Protein AF-A0A2J0LIC8-F1 (afdb_monomer_lite)

Foldseek 3Di:
DDPPPPPPPQPDADADVLNDWDWQAAPNFIKIKGWGQDDDPDSPNDDDSVRTKIFIDGPNHGPDIGPVVVVVVNCVRVDDD

Secondary structure (DSSP, 8-state):
----------------SSSEEEEEEETTEEEEEEEEE------SS---GGGEEEEEEETTEEEEEHHHHHHHHHHHHT---

Structure (mmCIF, N/CA/C/O backbone):
data_AF-A0A2J0LIC8-F1
#
_entry.id   AF-A0A2J0LIC8-F1
#
loop_
_atom_site.group_PDB
_atom_site.id
_atom_site.type_symbol
_atom_site.label_atom_id
_atom_site.label_alt_id
_atom_site.label_comp_id
_atom_site.label_asym_id
_atom_site.label_entity_id
_atom_site.label_seq_id
_atom_site.pdbx_PDB_ins_code
_atom_site.Cartn_x
_atom_site.Cartn_y
_atom_site.Cartn_z
_atom_site.occupancy
_atom_site.B_iso_or_equiv
_atom_site.auth_seq_id
_atom_site.auth_comp_id
_atom_site.auth_asym_id
_atom_site.auth_atom_id
_atom_site.pdbx_PDB_model_num
ATOM 1 N N . TYR A 1 1 ? 31.650 -4.588 -43.309 1.00 41.16 1 TYR A N 1
ATOM 2 C CA . TYR A 1 1 ? 30.677 -5.284 -42.448 1.00 41.16 1 TYR A CA 1
ATOM 3 C C . TYR A 1 1 ? 31.225 -5.315 -41.030 1.00 41.16 1 TYR A C 1
ATOM 5 O O . TYR A 1 1 ? 32.236 -5.965 -40.805 1.00 41.16 1 TYR A O 1
ATOM 13 N N . ARG A 1 2 ? 30.627 -4.567 -40.099 1.00 41.66 2 ARG A N 1
ATOM 14 C CA . ARG A 1 2 ? 30.879 -4.710 -38.661 1.00 41.66 2 ARG A CA 1
ATOM 15 C C . ARG A 1 2 ? 29.503 -4.822 -38.018 1.00 41.66 2 ARG A C 1
ATOM 17 O O . ARG A 1 2 ? 28.799 -3.829 -37.893 1.00 41.66 2 ARG A O 1
ATOM 24 N N . ASP A 1 3 ? 29.102 -6.058 -37.759 1.00 47.09 3 ASP A N 1
ATOM 25 C CA . ASP A 1 3 ? 27.855 -6.391 -37.080 1.00 47.09 3 ASP A CA 1
ATOM 26 C C . ASP A 1 3 ? 28.090 -6.064 -35.595 1.00 47.09 3 ASP A C 1
ATOM 28 O O . ASP A 1 3 ? 28.615 -6.884 -34.844 1.00 47.09 3 ASP A O 1
ATOM 32 N N . ILE A 1 4 ? 27.834 -4.814 -35.188 1.00 53.00 4 ILE A N 1
ATOM 33 C CA . ILE A 1 4 ? 27.752 -4.456 -33.767 1.00 53.00 4 ILE A CA 1
ATOM 34 C C . ILE A 1 4 ? 26.408 -5.007 -33.306 1.00 53.00 4 ILE A C 1
ATOM 36 O O . ILE A 1 4 ? 25.405 -4.300 -33.252 1.00 53.00 4 ILE A O 1
ATOM 40 N N . ARG A 1 5 ? 26.370 -6.315 -33.055 1.00 52.59 5 ARG A N 1
ATOM 41 C CA . ARG A 1 5 ? 25.290 -6.902 -32.279 1.00 52.59 5 ARG A CA 1
ATOM 42 C C . ARG A 1 5 ? 25.479 -6.362 -30.880 1.00 52.59 5 ARG A C 1
ATOM 44 O O . ARG A 1 5 ? 26.355 -6.820 -30.153 1.00 52.59 5 ARG A O 1
ATOM 51 N N . ASP A 1 6 ? 24.705 -5.334 -30.570 1.00 55.66 6 ASP A N 1
ATOM 52 C CA . ASP A 1 6 ? 24.353 -4.994 -29.208 1.00 55.66 6 ASP A CA 1
ATOM 53 C C . ASP A 1 6 ? 23.910 -6.300 -28.543 1.00 55.66 6 ASP A C 1
ATOM 55 O O . ASP A 1 6 ? 22.832 -6.831 -28.813 1.00 55.66 6 ASP A O 1
ATOM 59 N N . SER A 1 7 ? 24.809 -6.914 -27.776 1.00 53.38 7 SER A N 1
ATOM 60 C CA . SER A 1 7 ? 24.566 -8.178 -27.091 1.00 53.38 7 SER A CA 1
ATOM 61 C C . SER A 1 7 ? 23.729 -7.938 -25.840 1.00 53.38 7 SER A C 1
ATOM 63 O O . SER A 1 7 ? 23.953 -8.612 -24.836 1.00 53.38 7 SER A O 1
ATOM 65 N N . GLY A 1 8 ? 22.830 -6.946 -25.884 1.00 55.47 8 GLY A N 1
ATOM 66 C CA . GLY A 1 8 ? 21.886 -6.582 -24.843 1.00 55.47 8 GLY A CA 1
ATOM 67 C C . GLY A 1 8 ? 20.998 -7.776 -24.553 1.00 55.47 8 GLY A C 1
ATOM 68 O O . GLY A 1 8 ? 19.901 -7.911 -25.095 1.00 55.47 8 GLY A O 1
ATOM 69 N N . ALA A 1 9 ? 21.525 -8.691 -23.745 1.00 63.56 9 ALA A N 1
ATOM 70 C CA . ALA A 1 9 ? 20.815 -9.831 -23.232 1.00 63.56 9 ALA A CA 1
ATOM 71 C C . ALA A 1 9 ? 19.608 -9.258 -22.501 1.00 63.56 9 ALA A C 1
ATOM 73 O O . ALA A 1 9 ? 19.744 -8.598 -21.472 1.00 63.56 9 ALA A O 1
ATOM 74 N N . ARG A 1 10 ? 18.423 -9.438 -23.086 1.00 60.41 10 ARG A N 1
ATOM 75 C CA . ARG A 1 10 ? 17.178 -9.125 -22.400 1.00 60.41 10 ARG A CA 1
ATOM 76 C C . ARG A 1 10 ? 17.132 -10.037 -21.186 1.00 60.41 10 ARG A C 1
ATOM 78 O O . ARG A 1 10 ? 16.968 -11.245 -21.333 1.00 60.41 10 ARG A O 1
ATOM 85 N N . GLN A 1 11 ? 17.340 -9.465 -20.009 1.00 67.38 11 GLN A N 1
ATOM 86 C CA . GLN A 1 11 ? 17.133 -10.184 -18.769 1.00 67.38 11 GLN A CA 1
ATOM 87 C C . GLN A 1 11 ? 15.624 -10.322 -18.582 1.00 67.38 11 GLN A C 1
ATOM 89 O O . GLN A 1 11 ? 14.922 -9.348 -18.315 1.00 67.38 11 GLN A O 1
ATOM 94 N N . GLU A 1 12 ? 15.112 -11.530 -18.788 1.00 69.56 12 GLU A N 1
ATOM 95 C CA . GLU A 1 12 ? 13.734 -11.840 -18.438 1.00 69.56 12 GLU A CA 1
ATOM 96 C C . GLU A 1 12 ? 13.614 -11.859 -16.913 1.00 69.56 12 GLU A C 1
ATOM 98 O O . GLU A 1 12 ? 14.316 -12.606 -16.230 1.00 69.56 12 GLU A O 1
ATOM 103 N N . ILE A 1 13 ? 12.726 -11.024 -16.376 1.00 71.06 13 ILE A N 1
ATOM 104 C CA . ILE A 1 13 ? 12.395 -11.017 -14.952 1.00 71.06 13 ILE A CA 1
ATOM 105 C C . ILE A 1 13 ? 11.043 -11.712 -14.806 1.00 71.06 13 ILE A C 1
ATOM 107 O O . ILE A 1 13 ? 10.006 -11.173 -15.196 1.00 71.06 13 ILE A O 1
ATOM 111 N N . LEU A 1 14 ? 11.048 -12.925 -14.247 1.00 74.38 14 LEU A N 1
ATOM 112 C CA . LEU A 1 14 ? 9.813 -13.582 -13.829 1.00 74.38 14 LEU A CA 1
ATOM 113 C C . LEU A 1 14 ? 9.353 -12.950 -12.517 1.00 74.38 14 LEU A C 1
ATOM 115 O O . LEU A 1 14 ? 10.006 -13.089 -11.484 1.00 74.38 14 LEU A O 1
ATOM 119 N N . MET A 1 15 ? 8.208 -12.279 -12.559 1.00 76.56 15 MET A N 1
ATOM 120 C CA . MET A 1 15 ? 7.736 -11.468 -11.448 1.00 76.56 15 MET A CA 1
ATOM 121 C C . MET A 1 15 ? 6.325 -11.875 -11.039 1.00 76.56 15 MET A C 1
ATOM 123 O O . MET A 1 15 ? 5.447 -12.076 -11.879 1.00 76.56 15 MET A O 1
ATOM 127 N N . LYS A 1 16 ? 6.105 -12.002 -9.731 1.00 84.19 16 LYS A N 1
ATOM 128 C CA . LYS A 1 16 ? 4.770 -12.226 -9.173 1.00 84.19 16 LYS A CA 1
ATOM 129 C C . LYS A 1 16 ? 4.026 -10.897 -9.128 1.00 84.19 16 LYS A C 1
ATOM 131 O O . LYS A 1 16 ? 4.635 -9.862 -8.868 1.00 84.19 16 LYS A O 1
ATOM 136 N N . ASN A 1 17 ? 2.722 -10.933 -9.384 1.00 81.31 17 ASN A N 1
ATOM 137 C CA . ASN A 1 17 ? 1.869 -9.762 -9.268 1.00 81.31 17 ASN A CA 1
ATOM 138 C C . ASN A 1 17 ? 0.583 -10.129 -8.503 1.00 81.31 17 ASN A C 1
ATOM 140 O O . ASN A 1 17 ? -0.189 -10.937 -9.024 1.00 81.31 17 ASN A O 1
ATOM 144 N N . PRO A 1 18 ? 0.350 -9.602 -7.285 1.00 94.12 18 PRO A N 1
ATOM 145 C CA . PRO A 1 18 ? 1.163 -8.610 -6.568 1.00 94.12 18 PRO A CA 1
ATOM 146 C C . PRO A 1 18 ? 2.575 -9.117 -6.232 1.00 94.12 18 PRO A C 1
ATOM 148 O O . PRO A 1 18 ? 2.793 -10.314 -6.043 1.00 94.12 18 PRO A O 1
ATOM 151 N N . TYR A 1 19 ? 3.541 -8.197 -6.189 1.00 94.38 19 TYR A N 1
ATOM 152 C CA . TYR A 1 19 ? 4.943 -8.510 -5.890 1.00 94.38 19 TYR A CA 1
ATOM 153 C C . TYR A 1 19 ? 5.130 -8.859 -4.413 1.00 94.38 19 TYR A C 1
ATOM 155 O O . TYR A 1 19 ? 5.832 -9.808 -4.061 1.00 94.38 19 TYR A O 1
ATOM 163 N N . ARG A 1 20 ? 4.446 -8.108 -3.546 1.00 95.81 20 ARG A N 1
ATOM 164 C CA . ARG A 1 20 ? 4.434 -8.280 -2.093 1.00 95.81 20 ARG A CA 1
ATOM 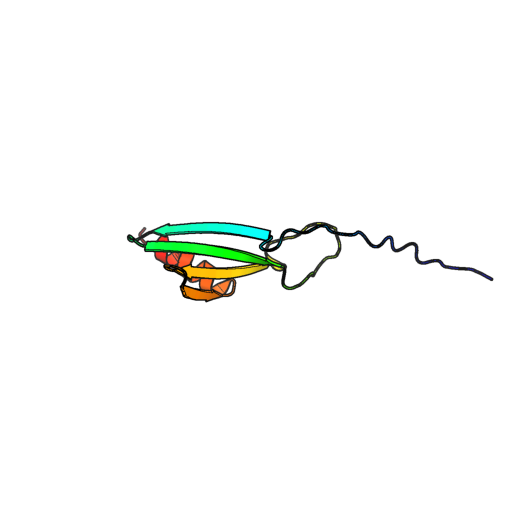165 C C . ARG A 1 20 ? 3.031 -7.997 -1.567 1.00 95.81 20 ARG A C 1
ATOM 167 O O . ARG A 1 20 ? 2.308 -7.187 -2.141 1.00 95.81 20 ARG A O 1
ATOM 174 N N . ALA A 1 21 ? 2.676 -8.632 -0.459 1.00 97.12 21 ALA A N 1
ATOM 175 C CA . ALA A 1 21 ? 1.486 -8.309 0.316 1.00 97.12 21 ALA A CA 1
ATOM 176 C C . ALA A 1 21 ? 1.863 -8.169 1.797 1.00 97.12 21 ALA A C 1
ATOM 178 O O . ALA A 1 21 ? 2.765 -8.865 2.266 1.00 97.12 21 ALA A O 1
ATOM 179 N N . GLU A 1 22 ? 1.184 -7.289 2.528 1.00 97.50 22 GLU A N 1
ATOM 180 C CA . GLU A 1 22 ? 1.277 -7.204 3.989 1.00 97.50 22 GLU A CA 1
ATOM 181 C C . GLU A 1 22 ? -0.068 -6.824 4.617 1.00 97.50 22 GLU A C 1
ATOM 183 O O . GLU A 1 22 ? -1.009 -6.425 3.931 1.00 97.50 22 GLU A O 1
ATOM 188 N N . THR A 1 23 ? -0.159 -6.940 5.941 1.00 97.75 23 THR A N 1
ATOM 189 C CA . THR A 1 23 ? -1.315 -6.467 6.705 1.00 97.75 23 THR A CA 1
ATOM 190 C C . THR A 1 23 ? -0.861 -5.427 7.716 1.00 97.75 23 THR A C 1
ATOM 192 O O . THR A 1 23 ? -0.068 -5.738 8.605 1.00 97.75 23 THR A O 1
ATOM 195 N N . LEU A 1 24 ? -1.397 -4.211 7.621 1.00 96.94 24 LEU A N 1
ATOM 196 C CA . LEU A 1 24 ? -1.227 -3.185 8.645 1.00 96.94 24 LEU A CA 1
ATOM 197 C C . LEU A 1 24 ? -2.336 -3.332 9.689 1.00 96.94 24 LEU A C 1
ATOM 199 O O . LEU A 1 24 ? -3.508 -3.457 9.342 1.00 96.94 24 LEU A O 1
ATOM 203 N N . ARG A 1 25 ? -1.979 -3.327 10.975 1.00 95.31 25 ARG A N 1
ATOM 204 C CA . ARG A 1 25 ? -2.928 -3.434 12.092 1.00 95.31 25 ARG A CA 1
ATOM 205 C C . ARG A 1 25 ? -2.648 -2.340 13.112 1.00 95.31 25 ARG A C 1
ATOM 207 O O . ARG A 1 25 ? -1.487 -2.065 13.400 1.00 95.31 25 ARG A O 1
ATOM 214 N N . GLY A 1 26 ? -3.697 -1.751 13.672 1.00 93.19 26 GLY A N 1
ATOM 215 C CA . GLY A 1 26 ? -3.589 -0.718 14.704 1.00 93.19 26 GLY A CA 1
ATOM 216 C C . GLY A 1 26 ? -4.943 -0.086 15.000 1.00 93.19 26 GLY A C 1
ATOM 217 O O . GLY A 1 26 ? -5.829 -0.118 14.154 1.00 93.19 26 GLY A O 1
ATOM 218 N N . LEU A 1 27 ? -5.125 0.459 16.207 1.00 90.38 27 LEU A N 1
ATOM 219 C CA . LEU A 1 27 ? -6.362 1.152 16.613 1.00 90.38 27 LEU A CA 1
ATOM 220 C C . LEU A 1 27 ? -7.658 0.330 16.416 1.00 90.38 27 LEU A C 1
ATOM 222 O O . LEU A 1 27 ? -8.720 0.890 16.169 1.00 90.38 27 LEU A O 1
ATOM 226 N N . GLY A 1 28 ? -7.578 -1.002 16.514 1.00 93.12 28 GLY A N 1
ATOM 227 C CA . GLY A 1 28 ? -8.719 -1.897 16.275 1.00 93.12 28 GLY A CA 1
ATOM 228 C C . GLY A 1 28 ? -9.062 -2.126 14.797 1.00 93.12 28 GLY A C 1
ATOM 229 O O . GLY A 1 28 ? -10.028 -2.823 14.510 1.00 93.12 28 GLY A O 1
ATOM 230 N N . GLU A 1 29 ? -8.267 -1.596 13.869 1.00 94.31 29 GLU A N 1
ATOM 231 C CA . GLU A 1 29 ? -8.444 -1.762 12.427 1.00 94.31 29 GLU A CA 1
ATOM 232 C C . GLU A 1 29 ? -7.387 -2.702 11.821 1.00 94.31 29 GLU A C 1
ATOM 234 O O . GLU A 1 29 ? -6.278 -2.862 12.351 1.00 94.31 29 GLU A O 1
ATOM 239 N N . ALA A 1 30 ? -7.717 -3.299 10.672 1.00 96.44 30 ALA A N 1
ATOM 240 C CA . ALA A 1 30 ? -6.803 -4.095 9.862 1.00 96.44 30 ALA A CA 1
ATOM 241 C C . ALA A 1 30 ? -6.943 -3.725 8.380 1.00 96.44 30 ALA A C 1
ATOM 243 O O . ALA A 1 30 ? -8.047 -3.653 7.853 1.00 96.44 30 ALA A O 1
ATOM 244 N N . TYR A 1 31 ? -5.810 -3.519 7.714 1.00 98.44 31 TYR A N 1
ATOM 245 C CA . TYR A 1 31 ? -5.738 -3.135 6.310 1.00 98.44 31 TYR A CA 1
ATOM 246 C C . TYR A 1 31 ? -4.851 -4.120 5.553 1.00 98.44 31 TYR A C 1
ATOM 248 O O . TYR A 1 31 ? -3.728 -4.394 5.979 1.00 98.44 31 TYR A O 1
ATOM 256 N N . GLU A 1 32 ? -5.331 -4.634 4.426 1.00 98.44 32 GLU A N 1
ATOM 257 C CA . GLU A 1 32 ? -4.519 -5.395 3.476 1.00 98.44 32 GLU A CA 1
ATOM 258 C C . GLU A 1 32 ? -3.807 -4.420 2.536 1.00 98.44 32 GLU A C 1
ATOM 260 O O . GLU A 1 32 ? -4.416 -3.486 2.020 1.00 98.44 32 GLU A O 1
ATOM 265 N N . VAL A 1 33 ? -2.514 -4.626 2.307 1.00 98.50 33 VAL A N 1
ATOM 266 C CA . VAL A 1 33 ? -1.725 -3.816 1.378 1.00 98.50 33 VAL A CA 1
ATOM 267 C C . VAL A 1 33 ? -1.097 -4.729 0.340 1.00 98.50 33 VAL A C 1
ATOM 269 O O . VAL A 1 33 ? -0.323 -5.625 0.677 1.00 98.50 33 VAL A O 1
ATOM 272 N N . LEU A 1 34 ? -1.401 -4.472 -0.929 1.00 98.38 34 LEU A N 1
ATOM 273 C CA . LEU A 1 34 ? -0.840 -5.170 -2.079 1.00 98.38 34 LEU A CA 1
ATOM 274 C C . LEU A 1 34 ? 0.113 -4.236 -2.826 1.00 98.38 34 LEU A C 1
ATOM 276 O O . LEU A 1 34 ? -0.279 -3.151 -3.251 1.00 98.38 34 LEU A O 1
ATOM 280 N N . PHE A 1 35 ? 1.365 -4.651 -3.002 1.00 97.50 35 PHE A N 1
ATOM 281 C CA . PHE A 1 35 ? 2.378 -3.880 -3.718 1.00 97.50 35 PHE A CA 1
ATOM 282 C C . PHE A 1 35 ? 2.505 -4.397 -5.151 1.00 97.50 35 PHE A C 1
ATOM 284 O O . PHE A 1 35 ? 2.985 -5.509 -5.384 1.00 97.50 35 PHE A O 1
ATOM 291 N N . TYR A 1 36 ? 2.074 -3.580 -6.108 1.00 96.00 36 TYR A N 1
ATOM 292 C CA . TYR A 1 36 ? 2.130 -3.880 -7.538 1.00 96.00 36 TYR A CA 1
ATOM 293 C C . TYR A 1 36 ? 3.353 -3.229 -8.165 1.00 96.00 36 TYR A C 1
ATOM 295 O O . TYR A 1 36 ? 3.649 -2.079 -7.854 1.00 96.00 36 TYR A O 1
ATOM 303 N N . VAL A 1 37 ? 4.017 -3.916 -9.091 1.00 92.94 37 VAL A N 1
ATOM 304 C CA . VAL A 1 37 ? 5.035 -3.270 -9.929 1.00 92.94 37 VAL A CA 1
ATOM 305 C C . VAL A 1 37 ? 4.331 -2.436 -10.984 1.00 92.94 37 VAL A C 1
ATOM 307 O O . VAL A 1 37 ? 3.497 -2.952 -11.730 1.00 92.94 37 VAL A O 1
ATOM 310 N N . THR A 1 38 ? 4.638 -1.145 -11.031 1.00 90.81 38 THR A N 1
ATOM 311 C CA . THR A 1 38 ? 3.961 -0.201 -11.933 1.00 90.81 38 THR A CA 1
ATOM 312 C C . THR A 1 38 ? 4.916 0.557 -12.835 1.00 90.81 38 THR A C 1
ATOM 314 O O . THR A 1 38 ? 4.484 1.048 -13.877 1.00 90.81 38 THR A O 1
ATOM 317 N N . ASN A 1 39 ? 6.199 0.640 -12.481 1.00 85.75 39 ASN A N 1
ATOM 318 C CA . ASN A 1 39 ? 7.196 1.302 -13.307 1.00 85.75 39 ASN A CA 1
ATOM 319 C C . ASN A 1 39 ? 8.584 0.702 -13.079 1.00 85.75 39 ASN A C 1
ATOM 321 O O . ASN A 1 39 ? 9.096 0.791 -11.970 1.00 85.75 39 ASN A O 1
ATOM 325 N N . ILE A 1 40 ? 9.195 0.146 -14.126 1.00 83.38 40 ILE A N 1
ATOM 326 C CA . ILE A 1 40 ? 10.586 -0.318 -14.076 1.00 83.38 40 ILE A CA 1
ATOM 327 C C . ILE A 1 40 ? 11.475 0.896 -14.328 1.00 83.38 40 ILE A C 1
ATOM 329 O O . ILE A 1 40 ? 11.440 1.479 -15.414 1.00 83.38 40 ILE A O 1
ATOM 333 N N . LYS A 1 41 ? 12.249 1.293 -13.321 1.00 81.81 41 LYS A N 1
ATOM 334 C CA . LYS A 1 41 ? 13.162 2.438 -13.405 1.00 81.81 41 LYS A CA 1
ATOM 335 C C . LYS A 1 41 ? 14.574 1.996 -13.740 1.00 81.81 41 LYS A C 1
ATOM 337 O O . LYS A 1 41 ? 15.232 2.673 -14.526 1.00 81.81 41 LYS A O 1
ATOM 342 N N . ASN A 1 42 ? 15.009 0.863 -13.191 1.00 76.75 42 ASN A N 1
ATOM 343 C CA . ASN A 1 42 ? 16.333 0.309 -13.435 1.00 76.75 42 ASN A CA 1
ATOM 344 C C . ASN A 1 42 ? 16.197 -1.151 -13.886 1.00 76.75 42 ASN A C 1
ATOM 346 O O . ASN A 1 42 ? 15.763 -1.997 -13.114 1.00 76.75 42 ASN A O 1
ATOM 350 N N . PRO A 1 43 ? 16.578 -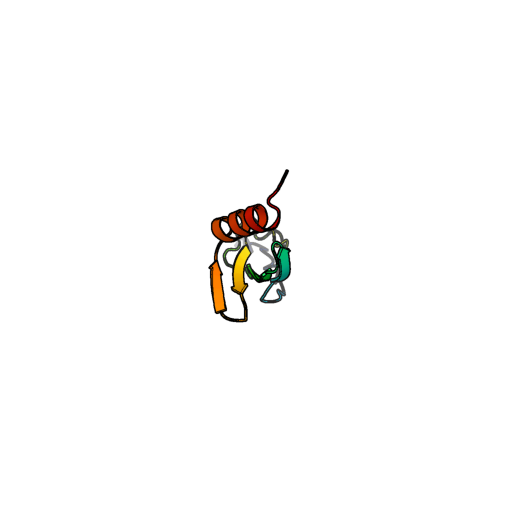1.499 -15.126 1.00 71.88 43 PRO A N 1
ATOM 351 C CA . PRO A 1 43 ? 16.584 -2.884 -15.582 1.00 71.88 43 PRO A CA 1
ATOM 352 C C . PRO A 1 43 ? 17.853 -3.605 -15.093 1.00 71.88 43 PRO A C 1
ATOM 354 O O . PRO A 1 43 ? 18.615 -4.142 -15.893 1.00 71.88 43 PRO A O 1
ATOM 357 N N . ASP A 1 44 ? 18.113 -3.576 -13.785 1.00 78.38 44 ASP A N 1
ATOM 358 C CA . ASP A 1 44 ? 19.268 -4.223 -13.143 1.00 78.38 44 ASP A CA 1
ATOM 359 C C . ASP A 1 44 ? 18.938 -5.620 -12.580 1.00 78.38 44 ASP A C 1
ATOM 361 O O . ASP A 1 44 ? 19.811 -6.315 -12.058 1.00 78.38 44 ASP A O 1
ATOM 365 N N . GLY A 1 45 ? 17.683 -6.053 -12.734 1.00 76.81 45 GLY A N 1
ATOM 366 C CA . GLY A 1 45 ? 17.197 -7.350 -12.273 1.00 76.81 45 GLY A CA 1
ATOM 367 C C . GLY A 1 45 ? 16.658 -7.351 -10.842 1.00 76.81 45 GLY A C 1
ATOM 368 O O . GLY A 1 45 ? 16.220 -8.409 -10.386 1.00 76.81 45 GLY A O 1
ATOM 369 N N . ALA A 1 46 ? 16.654 -6.212 -10.142 1.00 84.06 46 ALA A N 1
ATOM 370 C CA . ALA A 1 46 ? 16.098 -6.075 -8.801 1.00 84.06 46 ALA A CA 1
ATOM 371 C C . ALA A 1 46 ? 14.835 -5.205 -8.811 1.00 84.06 46 ALA A C 1
ATOM 373 O O . ALA A 1 46 ? 14.820 -4.140 -9.409 1.00 84.06 46 ALA A O 1
ATOM 374 N N . ILE A 1 47 ? 13.787 -5.650 -8.108 1.00 88.06 47 ILE A N 1
ATOM 375 C CA . ILE A 1 47 ? 12.580 -4.844 -7.892 1.00 88.06 47 ILE A CA 1
ATOM 376 C C . ILE A 1 47 ? 12.651 -4.182 -6.522 1.00 88.06 47 ILE A C 1
ATOM 378 O O . ILE A 1 47 ? 12.656 -4.871 -5.492 1.00 88.06 47 ILE A O 1
ATOM 382 N N . THR A 1 48 ? 12.676 -2.853 -6.514 1.00 91.06 48 THR A N 1
ATOM 383 C CA . THR A 1 48 ? 12.763 -2.014 -5.310 1.00 91.06 48 THR A CA 1
ATOM 384 C C . THR A 1 48 ? 11.486 -1.207 -5.081 1.00 91.06 48 THR A C 1
ATOM 386 O O . THR A 1 48 ? 10.622 -1.103 -5.947 1.00 91.06 48 THR A O 1
ATOM 389 N N . ASP A 1 49 ? 11.324 -0.643 -3.879 1.00 92.81 49 ASP A N 1
ATOM 390 C CA . ASP A 1 49 ? 10.086 0.051 -3.488 1.00 92.81 49 ASP A CA 1
ATOM 391 C C . ASP A 1 49 ? 9.728 1.230 -4.418 1.00 92.81 49 ASP A C 1
ATOM 393 O O . ASP A 1 49 ? 8.553 1.527 -4.629 1.00 92.81 49 ASP A O 1
ATOM 397 N N . ASP A 1 50 ? 10.709 1.875 -5.048 1.00 92.69 50 ASP A N 1
ATOM 398 C CA . ASP A 1 50 ? 10.477 2.977 -5.982 1.00 92.69 50 ASP A CA 1
ATOM 399 C C . ASP A 1 50 ? 9.875 2.544 -7.334 1.00 92.69 50 ASP A C 1
ATOM 401 O O . ASP A 1 50 ? 9.453 3.410 -8.110 1.00 92.69 50 ASP A O 1
ATOM 405 N N . GLU A 1 51 ? 9.798 1.236 -7.587 1.00 93.12 51 GLU A N 1
ATOM 406 C CA . GLU A 1 51 ? 9.134 0.598 -8.732 1.00 93.12 51 GLU A CA 1
ATOM 407 C C . GLU A 1 51 ? 7.742 0.045 -8.380 1.00 93.12 51 GLU A C 1
ATOM 409 O O . GLU A 1 51 ? 6.985 -0.401 -9.254 1.00 93.12 51 GLU A O 1
ATOM 414 N N . LEU A 1 52 ? 7.385 0.090 -7.092 1.00 95.12 52 LEU A N 1
ATOM 415 C CA . LEU A 1 52 ? 6.126 -0.418 -6.568 1.00 95.12 52 LEU A CA 1
ATOM 416 C C . LEU A 1 52 ? 5.096 0.698 -6.379 1.00 95.12 52 LEU A C 1
ATOM 418 O O . LEU A 1 52 ? 5.402 1.861 -6.120 1.00 95.12 52 LEU A O 1
ATOM 422 N N . THR A 1 53 ? 3.824 0.325 -6.454 1.00 97.31 53 THR A N 1
ATOM 423 C CA . THR A 1 53 ? 2.692 1.131 -6.003 1.00 97.31 53 THR A CA 1
ATOM 424 C C . THR A 1 53 ? 1.857 0.305 -5.030 1.00 97.31 53 THR A C 1
ATOM 426 O O . THR A 1 53 ? 1.321 -0.735 -5.428 1.00 97.31 53 THR A O 1
ATOM 429 N N . PRO A 1 54 ? 1.728 0.735 -3.763 1.00 98.31 54 PRO A N 1
ATOM 430 C CA . PRO A 1 54 ? 0.843 0.079 -2.814 1.00 98.31 54 PRO A CA 1
ATOM 431 C C . PRO A 1 54 ? -0.624 0.383 -3.141 1.00 98.31 54 PRO A C 1
ATOM 433 O O . PRO A 1 54 ? -0.985 1.505 -3.507 1.00 98.31 54 PRO A O 1
ATOM 436 N N . VAL A 1 55 ? -1.475 -0.624 -2.981 1.00 98.56 55 VAL A N 1
ATOM 437 C CA . VAL A 1 55 ? -2.936 -0.539 -3.044 1.00 98.56 55 VAL A CA 1
ATOM 438 C C . VAL A 1 55 ? -3.470 -1.095 -1.734 1.00 98.56 55 VAL A C 1
ATOM 440 O O . VAL A 1 55 ? -3.128 -2.212 -1.351 1.00 98.56 55 VAL A O 1
ATOM 443 N N . VAL A 1 56 ? -4.264 -0.294 -1.031 1.00 98.69 56 VAL A N 1
ATOM 444 C CA . VAL A 1 56 ? -4.696 -0.580 0.334 1.00 98.69 56 VAL A CA 1
ATOM 445 C C . VAL A 1 56 ? -6.183 -0.890 0.365 1.00 98.69 56 VAL A C 1
ATOM 447 O O . VAL A 1 56 ? -6.996 -0.107 -0.132 1.00 98.69 56 VAL A O 1
ATOM 450 N N . PHE A 1 57 ? -6.535 -1.988 1.024 1.00 98.56 57 PHE A N 1
ATOM 451 C CA . PHE A 1 57 ? -7.901 -2.434 1.243 1.00 98.56 57 PHE A CA 1
ATOM 452 C C . PHE A 1 57 ? -8.247 -2.451 2.735 1.00 98.56 57 PHE A C 1
ATOM 454 O O . PHE A 1 57 ? -7.415 -2.805 3.569 1.00 98.56 57 PHE A O 1
ATOM 461 N N . ASN A 1 58 ? -9.486 -2.092 3.063 1.00 97.44 58 ASN A N 1
ATOM 462 C CA . ASN A 1 58 ? -10.104 -2.290 4.375 1.00 97.44 58 ASN A CA 1
ATOM 463 C C . ASN A 1 58 ? -11.401 -3.075 4.159 1.00 97.44 58 ASN A C 1
ATOM 465 O O . ASN A 1 58 ? -12.232 -2.649 3.358 1.00 97.44 58 ASN A O 1
ATOM 469 N N . ASP A 1 59 ? -11.532 -4.243 4.790 1.00 95.69 59 ASP A N 1
ATOM 470 C CA . ASP A 1 59 ? -12.670 -5.156 4.608 1.00 95.69 59 ASP A CA 1
ATOM 471 C C . ASP A 1 59 ? -13.019 -5.424 3.127 1.00 95.69 59 ASP A C 1
ATOM 473 O O . ASP A 1 59 ? -14.176 -5.433 2.709 1.00 95.69 59 ASP A O 1
ATOM 477 N N . GLY A 1 60 ? -11.985 -5.616 2.300 1.00 96.19 60 GLY A N 1
ATOM 478 C CA . GLY A 1 60 ? -12.116 -5.876 0.861 1.00 96.19 60 GLY A CA 1
ATOM 479 C C . GLY A 1 60 ? -12.466 -4.650 0.006 1.00 96.19 60 GLY A C 1
ATOM 480 O O . GLY A 1 60 ? -12.554 -4.765 -1.216 1.00 96.19 60 GLY A O 1
ATOM 481 N N . LEU A 1 61 ? -12.633 -3.470 0.608 1.00 97.75 61 LEU A N 1
ATOM 482 C CA . LEU A 1 61 ? -12.906 -2.214 -0.089 1.00 97.75 61 LEU A CA 1
ATOM 483 C C . LEU A 1 61 ? -11.624 -1.407 -0.286 1.00 97.75 61 LEU A C 1
ATOM 485 O O . LEU A 1 61 ? -10.795 -1.323 0.617 1.00 97.75 61 LEU A O 1
ATOM 489 N N . LEU A 1 62 ? -11.475 -0.769 -1.450 1.00 98.12 62 LEU A N 1
ATOM 490 C CA . LEU A 1 62 ? -10.340 0.111 -1.734 1.00 98.12 62 LEU A CA 1
ATOM 491 C C . LEU A 1 62 ? -10.362 1.320 -0.786 1.00 98.12 62 LEU A C 1
ATOM 493 O O . LEU A 1 62 ? -11.210 2.200 -0.915 1.00 98.12 62 LEU A O 1
ATOM 497 N N . ALA A 1 63 ? -9.400 1.372 0.130 1.00 98.00 63 ALA A N 1
ATOM 498 C CA 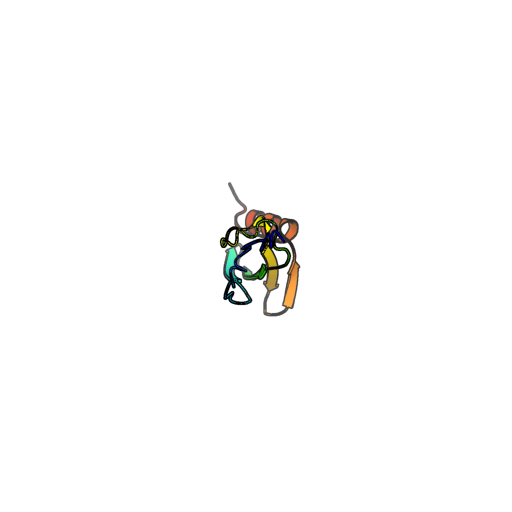. ALA A 1 63 ? -9.225 2.477 1.066 1.00 98.00 63 ALA A CA 1
ATOM 499 C C . ALA A 1 63 ? -8.349 3.587 0.467 1.00 98.00 63 ALA A C 1
ATOM 501 O O . ALA A 1 63 ? -8.584 4.770 0.706 1.00 98.00 63 ALA A O 1
ATOM 502 N N . GLY A 1 64 ? -7.352 3.208 -0.335 1.00 98.38 64 GLY A N 1
ATOM 503 C CA . GLY A 1 64 ? -6.446 4.141 -0.988 1.00 98.38 64 GLY A CA 1
ATOM 504 C C . GLY A 1 64 ? -5.366 3.437 -1.798 1.00 98.38 64 GLY A C 1
ATOM 505 O O . GLY A 1 64 ? -5.313 2.211 -1.888 1.00 98.38 64 GLY A O 1
ATOM 506 N N . LYS A 1 65 ? -4.503 4.227 -2.424 1.00 98.06 65 LYS A N 1
ATOM 507 C CA . LYS A 1 65 ? -3.370 3.759 -3.227 1.00 98.06 65 LYS A CA 1
ATOM 508 C C . LYS A 1 65 ? -2.217 4.736 -3.071 1.00 98.06 65 LYS A C 1
ATOM 510 O O . LYS A 1 65 ? -2.462 5.836 -2.603 1.00 98.06 65 LYS A O 1
ATOM 515 N N . ASP A 1 66 ? -1.049 4.352 -3.573 1.00 97.81 66 ASP A N 1
ATOM 516 C CA . ASP A 1 66 ? 0.201 5.115 -3.565 1.00 97.81 66 ASP A CA 1
ATOM 517 C C . ASP A 1 66 ? 0.906 5.223 -2.204 1.00 97.81 66 ASP A C 1
ATOM 519 O O . ASP A 1 66 ? 0.345 4.965 -1.136 1.00 97.81 66 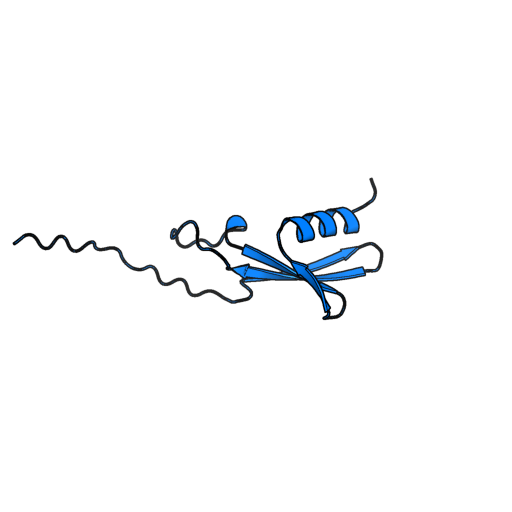ASP A O 1
ATOM 523 N N . TRP A 1 67 ? 2.199 5.549 -2.279 1.00 97.31 67 TRP A N 1
ATOM 524 C CA . TRP A 1 67 ? 3.086 5.634 -1.122 1.00 97.31 67 TRP A CA 1
ATOM 525 C C . TRP A 1 67 ? 2.636 6.692 -0.116 1.00 97.31 67 TRP A C 1
ATOM 527 O O . TRP A 1 67 ? 2.743 6.465 1.083 1.00 97.31 67 TRP A O 1
ATOM 537 N N . LYS A 1 68 ? 2.044 7.803 -0.573 1.00 97.94 68 LYS A N 1
ATOM 538 C CA . LYS A 1 68 ? 1.567 8.857 0.325 1.00 97.94 68 LYS A CA 1
ATOM 539 C C . LYS A 1 68 ? 0.422 8.343 1.193 1.00 97.94 68 LYS A C 1
ATOM 541 O O . LYS A 1 68 ? 0.438 8.577 2.399 1.00 97.94 68 LYS A O 1
ATOM 546 N N . PHE A 1 69 ? -0.5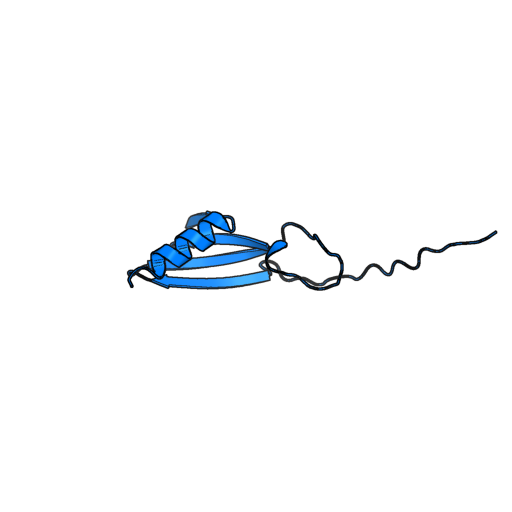57 7.652 0.609 1.00 98.25 69 PHE A N 1
ATOM 547 C CA . PHE A 1 69 ? -1.646 7.063 1.392 1.00 98.25 69 PHE A CA 1
ATOM 548 C C . PHE A 1 69 ? -1.128 5.980 2.345 1.00 98.25 69 PHE A C 1
ATOM 550 O O . PHE A 1 69 ? -1.489 5.968 3.522 1.00 98.25 69 PHE A O 1
ATOM 557 N N . TYR A 1 70 ? -0.266 5.092 1.841 1.00 98.06 70 TYR A N 1
ATOM 558 C CA . TYR A 1 70 ? 0.345 4.020 2.624 1.00 98.06 70 TYR A CA 1
ATOM 559 C C . TYR A 1 70 ? 1.097 4.549 3.855 1.00 98.06 70 TYR A C 1
ATOM 561 O O . TYR A 1 70 ? 0.839 4.093 4.970 1.00 98.06 70 TYR A O 1
ATOM 569 N N . ASP A 1 71 ? 1.966 5.546 3.679 1.00 97.50 71 ASP A N 1
ATOM 570 C CA . ASP A 1 71 ? 2.768 6.117 4.764 1.00 97.50 71 ASP A CA 1
ATOM 571 C C . ASP A 1 71 ? 1.887 6.815 5.802 1.00 97.50 71 ASP A C 1
ATOM 573 O O . ASP A 1 71 ? 2.031 6.584 7.002 1.00 97.50 71 ASP A O 1
ATOM 577 N N . GLN A 1 72 ? 0.913 7.611 5.349 1.00 97.62 72 GLN A N 1
ATOM 578 C CA . GLN A 1 72 ? -0.047 8.272 6.237 1.00 97.62 72 GLN A CA 1
ATOM 579 C C . GLN A 1 72 ? -0.849 7.261 7.059 1.00 97.62 72 GLN A C 1
ATOM 581 O O . GLN A 1 72 ? -1.046 7.453 8.261 1.00 97.62 72 GLN A O 1
ATOM 586 N N . LEU A 1 73 ? -1.294 6.173 6.426 1.00 97.56 73 LEU A N 1
ATOM 587 C CA . LEU A 1 73 ? -1.994 5.092 7.104 1.00 97.56 73 LEU A CA 1
ATOM 588 C C . LEU A 1 73 ? -1.098 4.417 8.143 1.00 97.56 73 LEU A C 1
ATOM 590 O O . LEU A 1 73 ? -1.521 4.221 9.280 1.00 97.56 73 LEU A O 1
ATOM 594 N N . LYS A 1 74 ? 0.139 4.086 7.772 1.00 96.06 74 LYS A N 1
ATOM 595 C CA . LYS A 1 74 ? 1.100 3.442 8.667 1.00 96.06 74 LYS A CA 1
ATOM 596 C C . LYS A 1 74 ? 1.386 4.314 9.887 1.00 96.06 74 LYS A C 1
ATOM 598 O O . LYS A 1 74 ? 1.265 3.827 11.006 1.00 96.06 74 LYS A O 1
ATOM 603 N N . THR A 1 75 ? 1.646 5.607 9.689 1.00 95.88 75 THR A N 1
ATOM 604 C CA . THR A 1 75 ? 1.812 6.580 10.780 1.00 95.88 75 THR A CA 1
ATOM 605 C C . THR A 1 75 ? 0.575 6.653 11.670 1.00 95.88 75 THR A C 1
ATOM 607 O O . THR A 1 75 ? 0.697 6.641 12.891 1.00 95.88 75 THR A O 1
ATOM 610 N N . ARG A 1 76 ? -0.626 6.691 11.081 1.00 95.25 76 ARG A N 1
ATOM 611 C CA . ARG A 1 76 ? -1.887 6.748 11.829 1.00 95.25 76 ARG A CA 1
ATOM 612 C C . ARG A 1 76 ? -2.095 5.512 12.702 1.00 95.25 76 ARG A C 1
ATOM 614 O O . ARG A 1 76 ? -2.439 5.650 13.870 1.00 95.25 76 ARG A O 1
ATOM 621 N N . LEU A 1 77 ? -1.883 4.317 12.150 1.00 94.12 77 LEU A N 1
ATOM 622 C CA . LEU A 1 77 ? -2.051 3.049 12.871 1.00 94.12 77 LEU A CA 1
ATOM 623 C C . LEU A 1 77 ? -0.988 2.845 13.956 1.00 94.12 77 LEU A C 1
ATOM 625 O O . LEU A 1 77 ? -1.249 2.165 14.944 1.00 94.12 77 LEU A O 1
ATOM 629 N N . GLN A 1 78 ? 0.187 3.451 13.780 1.00 88.19 78 GLN A N 1
ATOM 630 C CA . GLN A 1 78 ? 1.273 3.475 14.760 1.00 88.19 78 GLN A CA 1
ATOM 631 C C . GLN A 1 78 ? 1.127 4.600 15.805 1.00 88.19 78 GLN A C 1
ATOM 633 O O . GLN A 1 78 ? 1.988 4.743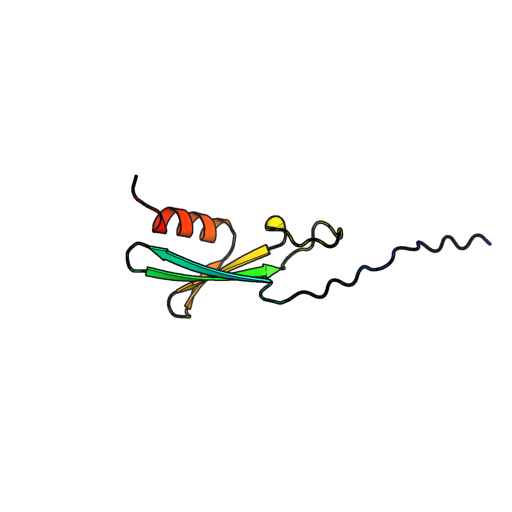 16.671 1.00 88.19 78 GLN A O 1
ATOM 638 N N . GLY A 1 79 ? 0.067 5.412 15.746 1.00 70.06 79 GLY A N 1
ATOM 639 C CA . GLY A 1 79 ? -0.064 6.615 16.564 1.00 70.06 79 GLY A CA 1
ATOM 640 C C . GLY A 1 79 ? -0.323 6.353 18.052 1.00 70.06 79 GLY A C 1
ATOM 641 O O . GLY A 1 79 ? -1.462 6.107 18.434 1.00 70.06 79 GLY A O 1
ATOM 642 N N . GLN A 1 80 ? 0.719 6.468 18.881 1.00 45.50 80 GLN A N 1
ATOM 643 C CA . GLN A 1 80 ? 0.837 7.355 20.058 1.00 45.50 80 GLN A CA 1
ATOM 644 C C . GLN A 1 80 ? 2.205 7.113 20.724 1.00 45.50 80 GLN A C 1
ATOM 646 O O . GLN A 1 80 ? 2.415 6.097 21.386 1.00 45.50 80 GLN A O 1
ATOM 651 N N . GLY A 1 81 ? 3.125 8.058 20.534 1.00 43.56 81 GLY A N 1
ATOM 652 C CA . GLY A 1 81 ? 4.158 8.405 21.509 1.00 43.56 81 GLY A CA 1
ATOM 653 C C . GLY A 1 81 ? 3.845 9.791 22.046 1.00 43.56 81 GLY A C 1
ATOM 654 O O . GLY A 1 81 ? 3.296 10.589 21.249 1.00 43.56 81 GLY A O 1
#

pLDDT: mean 85.55, std 16.7, range [41.16, 98.69]

Sequence (81 aa):
YRDIRDSGARQEILMKNPYRAETLRGLGEAYEVLFYVTNIKNPDGAITDDELTPVVFNDGLLAGKDWKFYDQLKTRLQGQG

Radius of gyration: 18.32 Å; chains: 1; bounding box: 44×22×64 Å